Protein AF-A0A9E5NZX9-F1 (afdb_monomer_lite)

pLDDT: mean 80.13, std 19.08, range [37.78, 97.44]

Secondary structure (DSSP, 8-state):
----B---S-EEE-TT-EEES-B--S-EEE-TT-EEES-B-----------

Radius of gyration: 12.64 Å; chains: 1; bounding box: 30×38×22 Å

Foldseek 3Di:
DDDDDAPAEEAEFELCREAEEEYAYCHYHYDNNGYYHYHYHHHDDPPPPPD

Sequence (51 aa):
MKGIAFATAKIEIHSTGKLHGNIEPPNLVIEEGGIFDGTCKMAKREEVVPK

Structure (mmCIF, N/CA/C/O backbone):
data_AF-A0A9E5NZX9-F1
#
_entry.id   AF-A0A9E5NZX9-F1
#
loop_
_atom_site.group_PDB
_atom_site.id
_atom_site.type_symbol
_atom_site.label_atom_id
_atom_site.label_alt_id
_atom_site.label_comp_id
_atom_site.label_asym_id
_atom_site.label_entity_id
_atom_site.label_seq_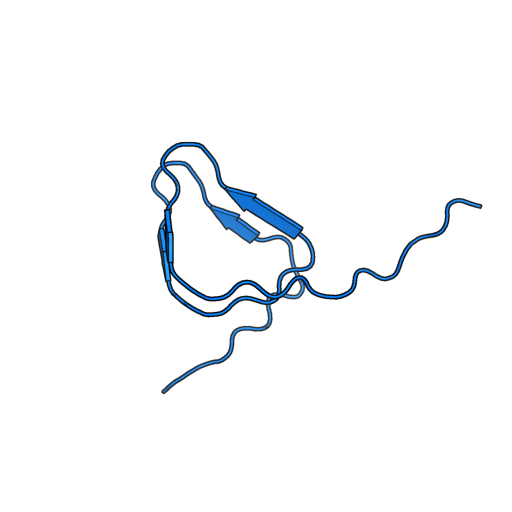id
_atom_site.pdbx_PDB_ins_code
_atom_site.Cartn_x
_atom_site.Cartn_y
_atom_site.Cartn_z
_atom_site.occupancy
_atom_site.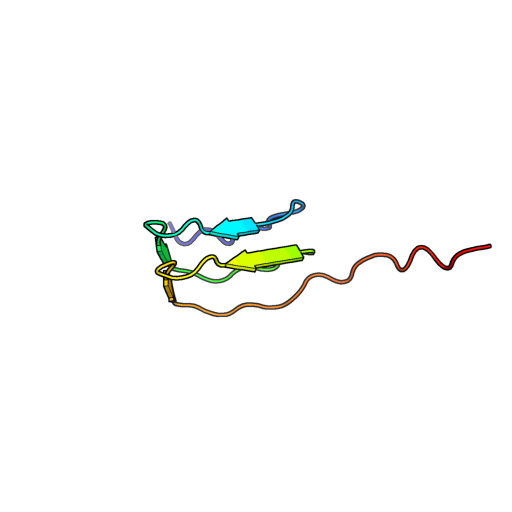B_iso_or_equiv
_atom_site.auth_seq_id
_atom_site.auth_comp_id
_atom_site.auth_asym_id
_atom_site.auth_atom_id
_atom_site.pdbx_PDB_model_num
ATOM 1 N N . MET A 1 1 ? 18.641 9.133 -0.235 1.00 37.78 1 MET A N 1
ATOM 2 C CA . MET A 1 1 ? 18.705 7.692 -0.553 1.00 37.78 1 MET A CA 1
ATOM 3 C C . MET A 1 1 ? 17.333 7.293 -1.092 1.00 37.78 1 MET A C 1
ATOM 5 O O . MET A 1 1 ? 16.393 7.247 -0.315 1.00 37.78 1 MET A O 1
ATOM 9 N N . LYS A 1 2 ? 17.156 7.170 -2.417 1.00 39.19 2 LYS A N 1
ATOM 10 C CA . LYS A 1 2 ? 15.890 6.698 -3.011 1.00 39.19 2 LYS A CA 1
ATOM 11 C C . LYS A 1 2 ? 15.984 5.176 -3.110 1.00 39.19 2 LYS A C 1
ATOM 13 O O . LYS A 1 2 ? 16.720 4.677 -3.953 1.00 39.19 2 LYS A O 1
ATOM 18 N N . GLY A 1 3 ? 15.333 4.469 -2.192 1.00 40.00 3 GLY A N 1
ATOM 19 C CA . GLY A 1 3 ? 15.283 3.009 -2.185 1.00 40.00 3 GLY A CA 1
ATOM 20 C C . GLY A 1 3 ? 14.084 2.514 -2.986 1.00 40.00 3 GLY A C 1
ATOM 21 O O . GLY A 1 3 ? 12.970 2.979 -2.764 1.00 40.00 3 GLY A O 1
ATOM 22 N N . ILE A 1 4 ? 14.314 1.588 -3.914 1.00 48.19 4 ILE A N 1
ATOM 23 C CA . ILE A 1 4 ? 13.250 0.790 -4.528 1.00 48.19 4 ILE A CA 1
ATOM 24 C C . ILE A 1 4 ? 13.063 -0.423 -3.613 1.00 48.19 4 ILE A C 1
ATOM 26 O O . ILE A 1 4 ? 13.987 -1.220 -3.461 1.00 48.19 4 ILE A O 1
ATOM 30 N N . ALA A 1 5 ? 11.911 -0.528 -2.950 1.00 50.09 5 ALA A N 1
ATOM 31 C CA . ALA A 1 5 ? 11.588 -1.668 -2.099 1.00 50.09 5 ALA A CA 1
ATOM 32 C C . ALA A 1 5 ? 10.865 -2.732 -2.933 1.00 50.09 5 ALA A C 1
ATOM 34 O O . ALA A 1 5 ? 9.707 -2.564 -3.314 1.00 50.09 5 ALA A O 1
ATOM 35 N N . PHE A 1 6 ? 11.554 -3.833 -3.223 1.00 50.53 6 PHE A N 1
ATOM 36 C CA . PHE A 1 6 ? 10.943 -5.017 -3.820 1.00 50.53 6 PHE A CA 1
ATOM 37 C C . PHE A 1 6 ? 10.319 -5.852 -2.698 1.00 50.53 6 PHE A C 1
ATOM 39 O O . PHE A 1 6 ? 11.017 -6.574 -1.989 1.00 50.53 6 PHE A O 1
ATOM 46 N N . ALA A 1 7 ? 9.009 -5.720 -2.495 1.00 54.00 7 ALA A N 1
ATOM 47 C CA . ALA A 1 7 ? 8.283 -6.573 -1.563 1.00 54.00 7 ALA A CA 1
ATOM 48 C C . ALA A 1 7 ? 7.992 -7.920 -2.244 1.00 54.00 7 ALA A C 1
ATOM 50 O O . ALA A 1 7 ? 7.072 -8.038 -3.045 1.00 54.00 7 ALA A O 1
ATOM 51 N N . THR A 1 8 ? 8.769 -8.953 -1.915 1.00 55.91 8 THR A N 1
ATOM 52 C CA . THR A 1 8 ? 8.499 -10.350 -2.316 1.00 55.91 8 THR A CA 1
ATOM 53 C C . THR A 1 8 ? 7.303 -10.962 -1.576 1.00 55.91 8 THR A C 1
ATOM 55 O O . THR A 1 8 ? 6.904 -12.089 -1.859 1.00 55.91 8 THR A O 1
ATOM 58 N N . ALA A 1 9 ? 6.714 -10.221 -0.637 1.00 67.81 9 ALA A N 1
ATOM 59 C CA . ALA A 1 9 ? 5.616 -10.645 0.214 1.00 67.81 9 ALA A CA 1
ATOM 60 C C . ALA A 1 9 ? 4.381 -9.753 0.024 1.00 67.81 9 ALA A C 1
ATOM 62 O O . ALA A 1 9 ? 4.456 -8.638 -0.495 1.00 67.81 9 ALA A O 1
ATOM 63 N N . LYS A 1 10 ? 3.229 -10.278 0.448 1.00 85.06 10 LYS A N 1
ATOM 64 C CA . LYS A 1 10 ? 1.948 -9.566 0.523 1.00 85.06 10 LYS A CA 1
ATOM 65 C C . LYS A 1 10 ? 2.116 -8.230 1.264 1.00 85.06 10 LYS A C 1
ATOM 67 O O . LYS A 1 10 ? 2.755 -8.192 2.311 1.00 85.06 10 LYS A O 1
ATOM 72 N N . ILE A 1 11 ? 1.516 -7.165 0.737 1.00 90.81 11 ILE A N 1
ATOM 73 C CA . ILE A 1 11 ? 1.393 -5.871 1.420 1.00 90.81 11 ILE A CA 1
ATOM 74 C C . ILE A 1 11 ? -0.028 -5.738 1.966 1.00 90.81 11 ILE A C 1
ATOM 76 O O . ILE A 1 11 ? -0.998 -5.947 1.237 1.00 90.81 11 ILE A O 1
ATOM 80 N N . GLU A 1 12 ? -0.134 -5.365 3.240 1.00 94.00 12 GLU A N 1
ATOM 81 C CA . GLU A 1 12 ? -1.393 -5.102 3.940 1.00 94.00 12 GLU A CA 1
ATOM 82 C C . GLU A 1 12 ? -1.339 -3.694 4.533 1.00 94.00 12 GLU A C 1
ATOM 84 O O . GLU A 1 12 ? -0.466 -3.387 5.346 1.00 94.00 12 GLU A O 1
ATOM 89 N N . ILE A 1 13 ? -2.243 -2.823 4.089 1.00 95.56 13 ILE A N 1
ATOM 90 C CA . ILE A 1 13 ? -2.412 -1.475 4.629 1.00 95.56 13 ILE A CA 1
ATOM 91 C C . ILE A 1 13 ? -3.674 -1.490 5.482 1.00 95.56 13 ILE A C 1
ATOM 93 O O . ILE A 1 13 ? -4.784 -1.552 4.956 1.00 95.56 13 ILE A O 1
ATOM 97 N N . HIS A 1 14 ? -3.491 -1.441 6.797 1.00 96.69 14 HIS A N 1
ATOM 98 C CA . HIS A 1 14 ? -4.598 -1.367 7.745 1.00 96.69 14 HIS A CA 1
ATOM 99 C C . HIS A 1 14 ? -5.278 0.009 7.728 1.00 96.69 14 HIS A C 1
ATOM 101 O O . HIS A 1 14 ? -4.730 0.975 7.198 1.00 96.69 14 HIS A O 1
ATOM 107 N N . SER A 1 15 ? -6.439 0.115 8.371 1.00 96.81 15 SER A N 1
ATOM 108 C CA . SER A 1 15 ? -7.305 1.312 8.399 1.00 96.81 15 SER A CA 1
ATOM 109 C C . SER A 1 15 ? -6.655 2.657 8.775 1.00 96.81 15 SER A C 1
ATOM 111 O O . SER A 1 15 ? -7.185 3.709 8.435 1.00 96.81 15 SER A O 1
ATOM 113 N N . THR A 1 16 ? -5.510 2.666 9.465 1.00 96.25 16 THR A N 1
ATOM 114 C CA . THR A 1 16 ? -4.739 3.894 9.780 1.00 96.25 16 THR A CA 1
ATOM 115 C C . THR A 1 16 ? -3.378 3.952 9.082 1.00 96.25 16 THR A C 1
ATOM 117 O O . THR A 1 16 ? -2.620 4.914 9.238 1.00 96.25 16 THR A O 1
ATOM 120 N N . GLY A 1 17 ? -3.059 2.914 8.310 1.00 95.62 17 GLY A N 1
ATOM 121 C CA . GLY A 1 17 ? -1.807 2.747 7.599 1.00 95.62 17 GLY A CA 1
ATOM 122 C C . GLY A 1 17 ? -1.683 3.719 6.433 1.00 95.62 17 GLY A C 1
ATOM 123 O O . GLY A 1 17 ? -2.648 4.010 5.725 1.00 95.62 17 GLY A O 1
ATOM 124 N N . LYS A 1 18 ? -0.460 4.209 6.224 1.00 96.62 18 LYS A N 1
ATOM 125 C CA . LYS A 1 18 ? -0.112 5.071 5.094 1.00 96.62 18 LYS A CA 1
ATOM 126 C C . LYS A 1 18 ? 1.131 4.526 4.420 1.00 96.62 18 LYS A C 1
ATOM 128 O O . LYS A 1 18 ? 2.161 4.359 5.072 1.00 96.62 18 LYS A O 1
ATOM 133 N N . LEU A 1 19 ? 1.034 4.269 3.124 1.00 92.50 19 LEU A N 1
ATOM 134 C CA . LEU A 1 19 ? 2.145 3.808 2.308 1.00 92.50 19 LEU A CA 1
ATOM 135 C C . LEU A 1 19 ? 2.371 4.791 1.167 1.00 92.50 19 LEU A C 1
ATOM 137 O O . LEU A 1 19 ? 1.526 4.930 0.285 1.00 92.50 19 LEU A O 1
ATOM 141 N N . HIS A 1 20 ? 3.523 5.456 1.188 1.00 95.25 20 HIS A N 1
ATOM 142 C CA . HIS A 1 20 ? 3.933 6.369 0.130 1.00 95.25 20 HIS A CA 1
ATOM 143 C C . HIS A 1 20 ? 5.139 5.801 -0.609 1.00 95.25 20 HIS A C 1
ATOM 145 O O . HIS A 1 20 ? 6.179 5.544 0.004 1.00 95.25 20 HIS A O 1
ATOM 151 N N . GLY A 1 21 ? 5.018 5.627 -1.922 1.00 90.19 21 GLY A N 1
ATOM 152 C CA . GLY A 1 21 ? 6.109 5.146 -2.764 1.00 90.19 21 GLY A CA 1
ATOM 153 C C . GLY A 1 21 ? 5.697 4.082 -3.771 1.00 90.19 21 GLY A C 1
ATOM 154 O O . GLY A 1 21 ? 4.546 3.661 -3.854 1.00 90.19 21 GLY A O 1
ATOM 155 N N . ASN A 1 22 ? 6.675 3.658 -4.566 1.00 91.31 22 ASN A N 1
ATOM 156 C CA . ASN A 1 22 ? 6.449 2.691 -5.629 1.00 91.31 22 ASN A CA 1
ATOM 157 C C . ASN A 1 22 ? 6.616 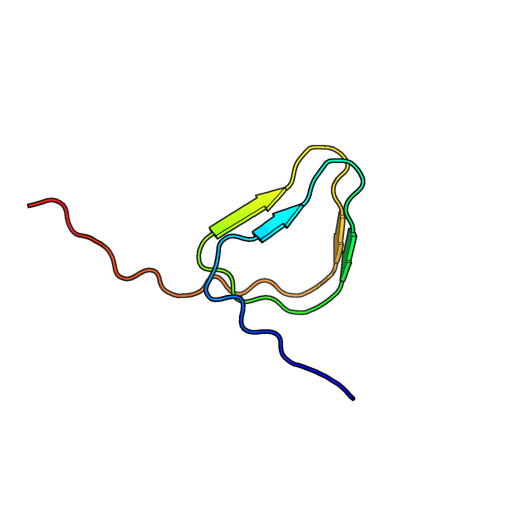1.270 -5.093 1.00 91.31 22 ASN A C 1
ATOM 159 O O . ASN A 1 22 ? 7.644 0.964 -4.487 1.00 91.31 22 ASN A O 1
ATOM 163 N N . ILE A 1 23 ? 5.623 0.419 -5.345 1.00 88.69 23 ILE A N 1
ATOM 164 C CA . ILE A 1 23 ? 5.590 -0.967 -4.875 1.00 88.69 23 ILE A CA 1
ATOM 165 C C . ILE A 1 23 ? 5.365 -1.932 -6.031 1.00 88.69 23 ILE A C 1
ATOM 167 O O . ILE A 1 23 ? 4.608 -1.647 -6.962 1.00 88.69 23 ILE A O 1
ATOM 171 N N . GLU A 1 24 ? 5.992 -3.102 -5.935 1.00 91.38 24 GLU A N 1
ATOM 172 C CA . GLU A 1 24 ? 5.727 -4.221 -6.838 1.00 91.38 24 GLU A CA 1
ATOM 173 C C . GLU A 1 24 ? 5.326 -5.488 -6.067 1.00 91.38 24 GLU A C 1
ATOM 175 O O . GLU A 1 24 ? 6.089 -6.454 -6.043 1.00 91.38 24 GLU A O 1
ATOM 180 N N . PRO A 1 25 ? 4.174 -5.498 -5.365 1.00 88.88 25 PRO A N 1
ATOM 181 C CA . PRO A 1 25 ? 3.793 -6.637 -4.548 1.00 88.88 25 PRO A CA 1
ATOM 182 C C . PRO A 1 25 ? 3.165 -7.746 -5.404 1.00 88.88 25 PRO A C 1
ATOM 184 O O . PRO A 1 25 ? 2.483 -7.459 -6.392 1.00 88.88 25 PRO A O 1
ATOM 187 N N . PRO A 1 26 ? 3.296 -9.020 -5.007 1.00 86.81 26 PRO A N 1
ATOM 188 C CA . PRO A 1 26 ? 2.506 -10.100 -5.593 1.00 86.81 26 PRO A CA 1
ATOM 189 C C . PRO A 1 26 ? 1.043 -10.082 -5.113 1.00 86.81 26 PRO A C 1
ATOM 191 O O . PRO A 1 26 ? 0.173 -10.630 -5.782 1.00 86.81 26 PRO A O 1
ATOM 194 N N . ASN A 1 27 ? 0.761 -9.478 -3.949 1.00 88.12 27 ASN A N 1
ATOM 195 C CA . ASN A 1 27 ? -0.578 -9.333 -3.367 1.00 88.12 27 ASN A CA 1
ATOM 196 C C . ASN A 1 27 ? -0.666 -8.015 -2.584 1.00 88.12 27 ASN A C 1
ATOM 198 O O . ASN A 1 27 ? 0.230 -7.726 -1.791 1.00 88.12 27 ASN A O 1
ATOM 202 N N . LEU A 1 28 ? -1.747 -7.256 -2.765 1.00 92.00 28 LEU A N 1
ATOM 203 C CA . LEU A 1 28 ? -2.000 -5.991 -2.072 1.00 92.00 28 LEU A CA 1
ATOM 204 C C . LEU A 1 28 ? -3.406 -6.003 -1.462 1.00 92.00 28 LEU A C 1
ATOM 206 O O . LEU A 1 28 ? -4.375 -6.277 -2.167 1.00 92.00 28 LEU A O 1
ATOM 210 N N . VAL A 1 29 ? -3.507 -5.698 -0.168 1.00 93.94 29 VAL A N 1
ATOM 211 C CA . VAL A 1 29 ? -4.769 -5.507 0.561 1.00 93.94 29 VAL A CA 1
ATOM 212 C C . VAL A 1 29 ? -4.749 -4.128 1.211 1.00 93.94 29 VAL A C 1
ATOM 214 O O . VAL A 1 29 ? -3.772 -3.772 1.868 1.00 93.94 29 VAL A O 1
ATOM 217 N N . ILE A 1 30 ? -5.822 -3.360 1.028 1.00 95.06 30 ILE A N 1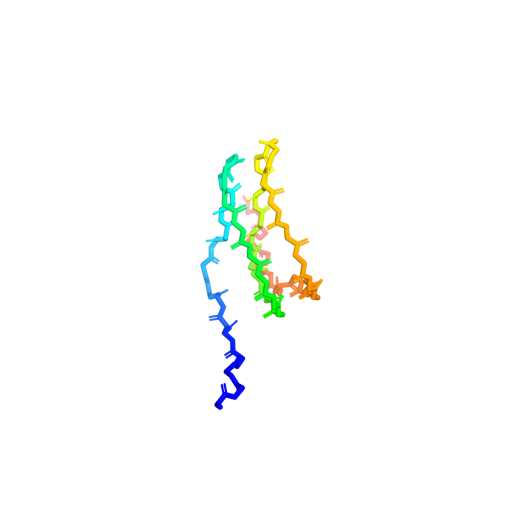
ATOM 218 C CA . ILE A 1 30 ? -6.011 -2.048 1.652 1.00 95.06 30 ILE A CA 1
ATOM 219 C C . ILE A 1 30 ? -7.363 -2.076 2.359 1.00 95.06 30 ILE A C 1
ATOM 221 O O . ILE A 1 30 ? -8.392 -2.290 1.720 1.00 95.06 30 ILE A O 1
ATOM 225 N N . GLU A 1 31 ? -7.346 -1.911 3.676 1.00 97.31 31 GLU A N 1
ATOM 226 C CA . GLU A 1 31 ? -8.556 -1.763 4.481 1.00 97.31 31 GLU A CA 1
ATOM 227 C C . GLU A 1 31 ? -9.161 -0.364 4.312 1.00 97.31 31 GLU A C 1
ATOM 229 O O . GLU A 1 31 ? -8.479 0.595 3.943 1.00 97.31 31 GLU A O 1
ATOM 234 N N . GLU A 1 32 ? -10.448 -0.225 4.630 1.00 96.62 32 GLU A N 1
ATOM 235 C CA . GLU A 1 32 ? -11.116 1.075 4.646 1.00 96.62 32 GLU A CA 1
ATOM 236 C C . GLU A 1 32 ? -10.397 2.055 5.591 1.00 96.62 32 GLU A C 1
ATOM 238 O O . GLU A 1 32 ? -10.095 1.729 6.738 1.00 96.62 32 GLU A O 1
ATOM 243 N N . GLY A 1 33 ? -10.090 3.254 5.085 1.00 96.19 33 GLY A N 1
ATOM 244 C CA . GLY A 1 33 ? -9.282 4.266 5.778 1.00 96.19 33 GLY A CA 1
ATOM 245 C C . GLY A 1 33 ? -7.774 4.185 5.504 1.00 96.19 33 GLY A C 1
ATOM 246 O O . GLY A 1 33 ? -7.065 5.170 5.722 1.00 96.19 33 GLY A O 1
ATOM 247 N N . GLY A 1 34 ? -7.282 3.066 4.963 1.00 97.44 34 GLY A N 1
ATOM 248 C CA . GLY A 1 34 ? -5.892 2.919 4.539 1.00 97.44 34 GLY A CA 1
ATOM 249 C C . GLY A 1 34 ? -5.549 3.829 3.356 1.00 97.44 34 GLY A C 1
ATOM 250 O O . GLY A 1 34 ? -6.337 3.984 2.422 1.00 97.44 34 GLY A O 1
ATOM 251 N N . ILE A 1 35 ? -4.355 4.430 3.380 1.00 96.69 35 ILE A N 1
ATOM 252 C CA . ILE A 1 35 ? -3.896 5.356 2.334 1.00 96.69 35 ILE A CA 1
ATOM 253 C C . ILE A 1 35 ? -2.703 4.758 1.592 1.00 96.69 35 ILE A C 1
ATOM 255 O O . ILE A 1 35 ? -1.672 4.443 2.189 1.00 96.69 35 ILE A O 1
ATOM 259 N N . PHE A 1 36 ? -2.825 4.677 0.269 1.00 95.44 36 PHE A N 1
ATOM 260 C CA . PHE A 1 36 ? -1.719 4.408 -0.642 1.00 95.44 36 PHE A CA 1
ATOM 261 C C . PHE A 1 36 ? -1.549 5.586 -1.604 1.00 95.44 36 PHE A C 1
ATOM 263 O O . PHE A 1 36 ? -2.495 5.953 -2.297 1.00 95.44 36 PHE A O 1
ATOM 270 N N . ASP A 1 37 ? -0.345 6.155 -1.649 1.00 95.50 37 ASP A N 1
ATOM 271 C CA . ASP A 1 37 ? 0.029 7.219 -2.587 1.00 95.50 37 ASP A CA 1
ATOM 272 C C . ASP A 1 37 ? 1.339 6.843 -3.292 1.00 95.50 37 ASP A C 1
ATOM 274 O O . ASP A 1 37 ? 2.430 6.862 -2.710 1.00 95.50 37 ASP A O 1
ATOM 278 N N . GLY A 1 38 ? 1.233 6.428 -4.551 1.00 92.12 38 GLY A N 1
ATOM 279 C CA . GLY A 1 38 ? 2.378 6.022 -5.352 1.00 92.12 38 GLY A CA 1
ATOM 280 C C . GLY A 1 38 ? 1.998 5.139 -6.532 1.00 92.12 38 GLY A C 1
ATOM 281 O O . GLY A 1 38 ? 0.829 4.988 -6.884 1.00 92.12 38 GLY A O 1
ATOM 282 N N . THR A 1 39 ? 3.008 4.542 -7.166 1.00 92.94 39 THR A N 1
ATOM 283 C CA . THR A 1 39 ? 2.798 3.624 -8.294 1.00 92.94 39 THR A CA 1
ATOM 284 C C . THR A 1 39 ? 2.807 2.178 -7.814 1.00 92.94 39 THR A C 1
ATOM 286 O O . THR A 1 39 ? 3.768 1.739 -7.186 1.00 92.94 39 THR A O 1
ATOM 289 N N . CYS A 1 40 ? 1.771 1.411 -8.149 1.00 90.31 40 CYS A N 1
ATOM 290 C CA . CYS A 1 40 ? 1.726 -0.028 -7.897 1.00 90.31 40 CYS A CA 1
ATOM 291 C C . CYS A 1 40 ? 1.854 -0.797 -9.215 1.00 90.31 40 CYS A C 1
ATOM 293 O O . CYS A 1 40 ? 1.009 -0.662 -10.100 1.00 90.31 40 CYS A O 1
ATOM 295 N N . LYS A 1 41 ? 2.887 -1.634 -9.337 1.00 91.44 41 LYS A N 1
ATOM 296 C CA . LYS A 1 41 ? 3.062 -2.565 -10.458 1.00 91.44 41 LYS A CA 1
ATOM 297 C C . LYS A 1 41 ? 3.054 -3.989 -9.924 1.00 91.44 41 LYS A C 1
ATOM 299 O O . LYS A 1 41 ? 4.049 -4.447 -9.389 1.00 91.44 41 LYS A O 1
ATOM 304 N N . MET A 1 42 ? 1.929 -4.689 -10.058 1.00 89.12 42 MET A N 1
ATOM 305 C CA . MET A 1 42 ? 1.785 -6.044 -9.515 1.00 89.12 42 MET A CA 1
ATOM 306 C C . MET A 1 42 ? 2.898 -6.968 -10.022 1.00 89.12 42 MET A C 1
ATOM 308 O O . MET A 1 42 ? 3.099 -7.104 -11.233 1.00 89.12 42 MET A O 1
ATOM 312 N N . ALA A 1 43 ? 3.621 -7.598 -9.093 1.00 84.62 43 ALA A N 1
ATOM 313 C CA . ALA A 1 43 ? 4.626 -8.589 -9.447 1.00 84.62 43 ALA A CA 1
ATOM 314 C C . ALA A 1 43 ? 3.942 -9.801 -10.087 1.00 84.62 43 ALA A C 1
ATOM 316 O O . ALA A 1 43 ? 2.863 -10.222 -9.661 1.00 84.62 43 ALA A O 1
ATOM 317 N N . LYS A 1 44 ? 4.575 -10.378 -11.115 1.00 74.38 44 LYS A N 1
ATOM 318 C CA . LYS A 1 44 ? 4.085 -11.611 -11.735 1.00 74.38 44 LYS A CA 1
ATOM 319 C C . LYS A 1 44 ? 4.118 -12.721 -10.687 1.00 74.38 44 LYS A C 1
ATOM 321 O O . LYS A 1 44 ? 5.189 -13.125 -10.245 1.00 74.38 44 LYS A O 1
ATOM 326 N N . ARG A 1 45 ? 2.941 -13.196 -10.287 1.00 63.56 45 ARG A N 1
ATOM 327 C CA . ARG A 1 45 ? 2.799 -14.440 -9.536 1.00 63.56 45 ARG A CA 1
ATOM 328 C C . ARG A 1 45 ? 3.161 -15.576 -10.492 1.00 63.56 45 ARG A C 1
ATOM 330 O O . ARG A 1 45 ? 2.673 -15.581 -11.619 1.00 63.56 45 ARG A O 1
ATOM 337 N N . GLU A 1 46 ? 4.001 -16.518 -10.075 1.00 60.59 46 GLU A N 1
ATOM 338 C CA . GLU A 1 46 ? 4.031 -17.812 -10.759 1.00 60.59 46 GLU A CA 1
ATOM 339 C C . GLU A 1 46 ? 2.625 -18.403 -10.617 1.00 60.59 46 GLU A C 1
ATOM 341 O O . GLU A 1 46 ? 2.155 -18.655 -9.504 1.00 60.59 46 GLU A O 1
ATOM 346 N N . GLU A 1 47 ? 1.895 -18.502 -11.727 1.00 53.50 47 GLU A N 1
ATOM 347 C CA . GLU A 1 47 ? 0.593 -19.152 -11.747 1.00 53.50 47 GLU A CA 1
ATOM 348 C C . GLU A 1 47 ? 0.798 -20.606 -11.326 1.00 53.50 47 GLU A C 1
ATOM 350 O O . GLU A 1 47 ? 1.344 -21.418 -12.073 1.00 53.50 47 GLU A O 1
ATOM 355 N N . VAL A 1 48 ? 0.377 -20.949 -10.109 1.00 57.62 48 VAL A N 1
ATOM 356 C CA . VAL A 1 48 ? 0.226 -22.351 -9.729 1.00 57.62 48 VAL A CA 1
ATOM 357 C C . VAL A 1 48 ? -1.010 -22.841 -10.470 1.00 57.62 48 VAL A C 1
ATOM 359 O O . VAL A 1 48 ? -2.129 -22.693 -9.982 1.00 57.62 48 VAL A O 1
ATOM 362 N N . VAL A 1 49 ? -0.813 -23.339 -11.691 1.00 59.34 49 VAL A N 1
ATOM 363 C CA . VAL A 1 49 ? -1.863 -24.002 -12.467 1.00 59.34 49 VAL A CA 1
ATOM 364 C C . VAL A 1 49 ? -2.320 -25.207 -11.634 1.00 59.34 49 VAL A C 1
ATOM 366 O O . VAL A 1 49 ? -1.493 -26.083 -11.363 1.00 59.34 49 VAL A O 1
ATOM 369 N N . PRO A 1 50 ? -3.578 -25.255 -11.156 1.00 61.97 50 P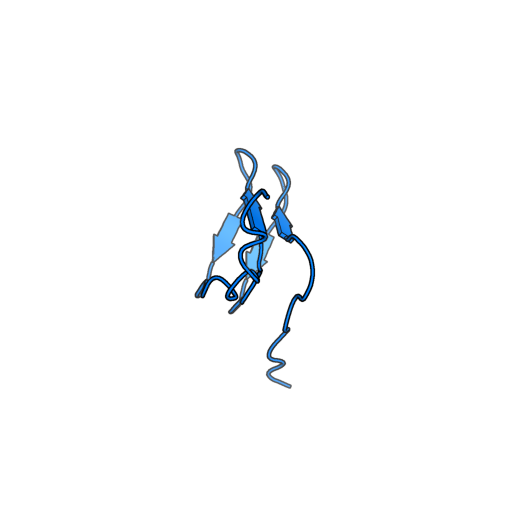RO A N 1
ATOM 370 C CA . PRO A 1 50 ? -4.067 -26.409 -10.414 1.00 61.97 50 PRO A CA 1
ATOM 371 C C . PRO A 1 50 ? -3.983 -27.637 -11.326 1.00 61.97 50 PRO A C 1
ATOM 373 O O . PRO A 1 50 ? -4.457 -27.586 -12.462 1.00 61.97 50 PRO A O 1
ATOM 376 N N . LYS A 1 51 ? -3.333 -28.699 -10.846 1.00 54.75 51 LYS A N 1
ATOM 377 C CA . LYS A 1 51 ? -3.268 -29.996 -11.526 1.00 54.75 51 LYS A CA 1
ATOM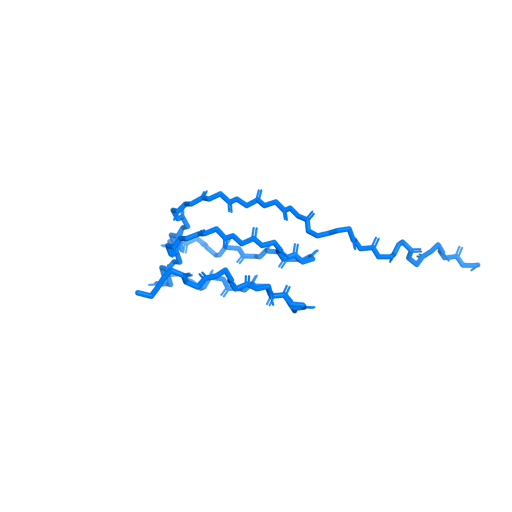 378 C C . LYS A 1 51 ? -4.544 -30.794 -11.285 1.00 54.75 51 LYS A C 1
ATOM 380 O O . LYS A 1 51 ? -5.055 -30.720 -10.146 1.00 54.75 51 LYS A O 1
#